Protein AF-A0A9E1U7K9-F1 (afdb_monomer)

Foldseek 3Di:
DLCVVLVWAFEWAAEQAGIDTGTDDDPVSVVSSVVCVCVVDDPQDDDPDDDDDDDDDDTDPHYYYDYHYHDDHHDDKRAAFDADPVQVCLCPDPPHPNPVPPQRDFPNHGHIVVFAQDDPQACCRGVNVVADDDPVLVCLQPDPPHRNHDSGNHDGDDGPDPPD

Mean predicted aligned error: 8.16 Å

Secondary structure (DSSP, 8-state):
-HHHHTT-EEEEEEETTEEEEEEE--HHHHHHHHHHTTTSS-TT---S--------SPPPSSEEEPPPP--SPPPPPPPPBPPPHHHHHHHH-TTSTTTT-TT---TTSB-SGGGB-SSS--GGGBGGGGSPPPHHHHHHHH-TTSSS--SS------------

Nearest PDB structures (foldseek):
  3vth-assembly1_A  TM=9.231E-01  e=1.468E-13  Caldanaerobacter subterraneus subsp. tengcongensis MB4
  3ttf-assembly1_A  TM=9.154E-01  e=2.178E-07  Escherichia coli O157:H7
  4g9i-assembly1_A  TM=5.554E-01  e=1.184E-09  Thermococcus kodakarensis KOD1
  4g9i-assembly3_C  TM=5.466E-01  e=7.029E-10  Thermococcus kodakarensis KOD1
  4g9i-assembly4_D  TM=5.434E-01  e=5.416E-10  Thermococcus kodakarensis KOD1

Sequence (164 aa):
MTSEKLELTGSVFNDRSGAIVEIWGIPSQLQEF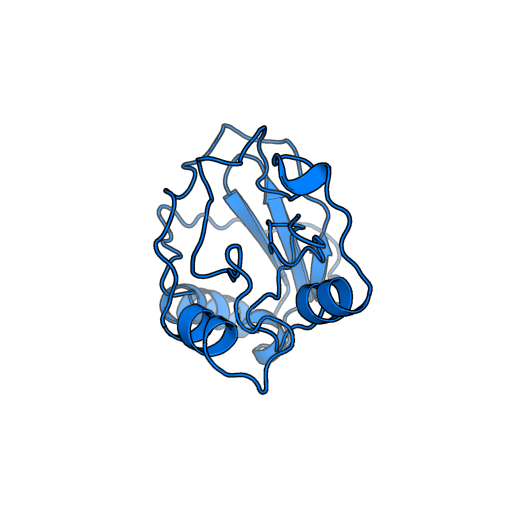LSLLPITLPIIAQITSLNSEALTGSLPTNFLIQESAHQGAALQVLPDLATCPACLEKSTQASFACHRYPLTNCTHCGPRYSIIEALPYDRANTSMHSFPLCDVCLAEFTNPNDRCFTYSQSPVIAVDPKLI

Radius of gyration: 17.28 Å; Cα contacts (8 Å, |Δi|>4): 241; chains: 1; bounding box: 40×29×56 Å

Structure (mmCIF, N/CA/C/O backbone):
data_AF-A0A9E1U7K9-F1
#
_entry.id   AF-A0A9E1U7K9-F1
#
loop_
_atom_site.group_PDB
_atom_site.id
_atom_site.type_symbol
_atom_site.label_atom_id
_atom_site.label_alt_id
_atom_site.label_comp_id
_atom_site.label_asym_id
_atom_site.label_entity_id
_atom_site.label_seq_id
_atom_site.pdbx_PDB_ins_code
_atom_site.Cartn_x
_atom_site.Cartn_y
_atom_site.Cartn_z
_atom_site.occupancy
_atom_site.B_iso_or_equiv
_atom_site.auth_seq_id
_atom_site.auth_comp_id
_atom_site.auth_asym_id
_atom_site.auth_atom_id
_atom_site.pdbx_PDB_model_num
ATOM 1 N N . MET A 1 1 ? 2.913 -5.978 10.755 1.00 55.50 1 MET A N 1
ATOM 2 C CA . MET A 1 1 ? 4.209 -5.806 11.455 1.00 55.50 1 MET A CA 1
ATOM 3 C C . MET A 1 1 ? 4.083 -5.294 12.892 1.00 55.50 1 MET A C 1
ATOM 5 O O . MET A 1 1 ? 4.482 -6.045 13.768 1.00 55.50 1 MET A O 1
ATOM 9 N N . THR A 1 2 ? 3.559 -4.096 13.197 1.00 57.78 2 THR A N 1
ATOM 10 C CA . THR A 1 2 ? 3.414 -3.660 14.615 1.00 57.78 2 THR A CA 1
ATOM 11 C C . THR A 1 2 ? 2.280 -4.396 15.344 1.00 57.78 2 THR A C 1
ATOM 13 O O . THR A 1 2 ? 2.458 -4.783 16.490 1.00 57.78 2 THR A O 1
ATOM 16 N N . SER A 1 3 ? 1.156 -4.678 14.672 1.00 60.72 3 SER A N 1
ATOM 17 C CA . SER A 1 3 ? 0.033 -5.446 15.240 1.00 60.72 3 SER A CA 1
ATOM 18 C C . SER A 1 3 ? 0.372 -6.920 15.494 1.00 60.72 3 SER A C 1
ATOM 20 O O . SER A 1 3 ? 0.138 -7.420 16.588 1.00 60.72 3 SER A O 1
ATOM 22 N N . GLU A 1 4 ? 0.993 -7.598 14.525 1.00 63.56 4 GLU A N 1
ATOM 23 C CA . GLU A 1 4 ? 1.401 -9.011 14.649 1.00 63.56 4 GLU A CA 1
ATOM 24 C C . GLU A 1 4 ? 2.431 -9.237 15.761 1.00 63.56 4 GLU A C 1
ATOM 26 O O . GLU A 1 4 ? 2.351 -10.226 16.480 1.00 63.56 4 GLU A O 1
ATOM 31 N N . LYS A 1 5 ? 3.379 -8.306 15.940 1.00 70.38 5 LYS A N 1
ATOM 32 C CA . LYS A 1 5 ? 4.382 -8.385 17.016 1.00 70.38 5 LYS A CA 1
ATOM 33 C C . LYS A 1 5 ? 3.777 -8.254 18.412 1.00 70.38 5 LYS A C 1
ATOM 35 O O . LYS A 1 5 ? 4.400 -8.695 19.369 1.00 70.38 5 LYS A O 1
ATOM 40 N N . LEU A 1 6 ? 2.606 -7.631 18.515 1.00 76.12 6 LEU A N 1
ATOM 41 C CA . LEU A 1 6 ? 1.900 -7.389 19.771 1.00 76.12 6 LEU A CA 1
ATOM 42 C C . LEU A 1 6 ? 0.711 -8.337 19.971 1.00 76.12 6 LEU A C 1
ATOM 44 O O . LEU A 1 6 ? -0.054 -8.137 20.911 1.00 76.12 6 LEU A O 1
ATOM 48 N N . GLU A 1 7 ? 0.550 -9.342 19.100 1.00 81.81 7 GLU A N 1
ATOM 49 C CA . GLU A 1 7 ? -0.573 -10.293 19.114 1.00 81.81 7 GLU A CA 1
ATOM 50 C C . GLU A 1 7 ? -1.950 -9.597 19.110 1.00 81.81 7 GLU A C 1
ATOM 52 O O . GLU A 1 7 ? -2.910 -10.055 19.728 1.00 81.81 7 GLU A O 1
ATOM 57 N N . LEU A 1 8 ? -2.045 -8.460 18.411 1.00 84.81 8 LEU A N 1
ATOM 58 C CA . LEU A 1 8 ? -3.287 -7.704 18.265 1.00 84.81 8 LEU A CA 1
ATOM 59 C C . LEU A 1 8 ? -4.168 -8.294 17.162 1.00 84.81 8 LEU A C 1
ATOM 61 O O . LEU A 1 8 ? -3.686 -8.714 16.109 1.00 84.81 8 LEU A O 1
ATOM 65 N N . THR A 1 9 ? -5.478 -8.242 17.382 1.00 88.94 9 THR A N 1
ATOM 66 C CA . THR A 1 9 ? -6.503 -8.595 16.385 1.00 88.94 9 THR A CA 1
ATOM 67 C C . THR A 1 9 ? -7.208 -7.332 15.905 1.00 88.94 9 THR A C 1
ATOM 69 O O . THR A 1 9 ? -7.141 -6.302 16.577 1.00 88.94 9 THR A O 1
ATOM 72 N N . GLY A 1 10 ? -7.853 -7.369 14.739 1.00 88.31 10 GLY A N 1
ATOM 73 C CA . GLY A 1 10 ? -8.545 -6.192 14.215 1.00 88.31 10 GLY A CA 1
ATOM 74 C C . GLY A 1 10 ? -8.508 -6.074 12.705 1.00 88.31 10 GLY A C 1
ATOM 75 O O . GLY A 1 10 ? -8.482 -7.085 12.001 1.00 88.31 10 GLY A O 1
ATOM 76 N N . SER A 1 11 ? -8.497 -4.844 12.206 1.00 86.44 11 SER A N 1
ATOM 77 C CA . SER A 1 11 ? -8.371 -4.590 10.783 1.00 86.44 11 SER A CA 1
ATOM 78 C C . SER A 1 11 ? -7.687 -3.272 10.430 1.00 86.44 11 SER A C 1
ATOM 80 O O . SER A 1 11 ? -7.495 -2.383 11.258 1.00 86.44 11 SER A O 1
ATOM 82 N N . VAL A 1 12 ? -7.289 -3.158 9.165 1.00 86.19 12 VAL A N 1
ATOM 83 C CA . VAL A 1 12 ? -6.847 -1.903 8.555 1.00 86.19 12 VAL A CA 1
ATOM 84 C C . VAL A 1 12 ? -7.471 -1.742 7.175 1.00 86.19 12 VAL A C 1
ATOM 86 O O . VAL A 1 12 ? -7.525 -2.700 6.401 1.00 86.19 12 VAL A O 1
ATOM 89 N N . PHE A 1 13 ? -7.918 -0.531 6.861 1.00 82.19 13 PHE A N 1
ATOM 90 C CA . PHE A 1 13 ? -8.406 -0.146 5.538 1.00 82.19 13 PHE A CA 1
ATOM 91 C C . PHE A 1 13 ? -8.147 1.334 5.273 1.00 82.19 13 PHE A C 1
ATOM 93 O O . PHE A 1 13 ? -7.922 2.117 6.194 1.00 82.19 13 PHE A O 1
ATOM 100 N N . ASN A 1 14 ? -8.188 1.726 4.003 1.00 81.19 14 ASN A N 1
ATOM 101 C CA . ASN A 1 14 ? -8.157 3.134 3.624 1.00 81.19 14 ASN A CA 1
ATOM 102 C C . ASN A 1 14 ? -9.584 3.660 3.465 1.00 81.19 14 ASN A C 1
ATOM 104 O O . ASN A 1 14 ? -10.411 2.988 2.857 1.00 81.19 14 ASN A O 1
ATOM 108 N N . ASP A 1 15 ? -9.862 4.873 3.927 1.00 79.88 15 ASP A N 1
ATOM 109 C CA . ASP A 1 15 ? -11.019 5.660 3.502 1.00 79.88 15 ASP A CA 1
ATOM 110 C C . ASP A 1 15 ? -10.559 6.948 2.786 1.00 79.88 15 ASP A C 1
ATOM 112 O O . ASP A 1 15 ? -9.386 7.091 2.423 1.00 79.88 15 ASP A O 1
ATOM 116 N N . ARG A 1 16 ? -11.460 7.905 2.522 1.00 79.38 16 ARG A N 1
ATOM 117 C CA . ARG A 1 16 ? -11.043 9.185 1.916 1.00 79.38 16 ARG A CA 1
ATOM 118 C C . ARG A 1 16 ? -10.264 10.070 2.888 1.00 79.38 16 ARG A C 1
ATOM 120 O O . ARG A 1 16 ? -9.583 10.978 2.419 1.00 79.38 16 ARG A O 1
ATOM 127 N N . SER A 1 17 ? -10.364 9.801 4.187 1.00 75.31 17 SER A N 1
ATOM 128 C CA . SER A 1 17 ? -9.733 10.526 5.291 1.00 75.31 17 SER A CA 1
ATOM 129 C C . SER A 1 17 ? -8.359 9.962 5.675 1.00 75.31 17 SER A C 1
ATOM 131 O O . SER A 1 17 ? -7.643 10.598 6.442 1.00 75.31 17 SER A O 1
ATOM 133 N N . GLY A 1 18 ? -7.966 8.791 5.171 1.00 78.75 18 GLY A N 1
ATOM 134 C CA . GLY A 1 18 ? -6.653 8.195 5.414 1.00 78.75 18 GLY A CA 1
ATOM 135 C C . GLY A 1 18 ? -6.720 6.707 5.738 1.00 78.75 18 GLY A C 1
ATOM 136 O O . GLY A 1 18 ? -7.614 5.998 5.285 1.00 78.75 18 GLY A O 1
ATOM 137 N N . ALA A 1 19 ? -5.735 6.225 6.497 1.00 83.69 19 ALA A N 1
ATOM 138 C CA . ALA A 1 19 ? -5.709 4.850 6.981 1.00 83.69 19 ALA A CA 1
ATOM 139 C C . ALA A 1 19 ? -6.481 4.749 8.302 1.00 83.69 19 ALA A C 1
ATOM 141 O O . ALA A 1 19 ? -6.149 5.432 9.272 1.00 83.69 19 ALA A O 1
ATOM 142 N N . ILE A 1 20 ? -7.476 3.870 8.338 1.00 86.31 20 ILE A N 1
ATOM 143 C CA . ILE A 1 20 ? -8.234 3.517 9.533 1.00 86.31 20 ILE A CA 1
ATOM 144 C C . ILE A 1 20 ? -7.688 2.199 10.064 1.00 86.31 20 ILE A C 1
ATOM 146 O O . ILE A 1 20 ? -7.542 1.232 9.318 1.00 86.31 20 ILE A O 1
ATOM 150 N N . VAL A 1 21 ? -7.356 2.178 11.354 1.00 88.06 21 VAL A N 1
ATOM 151 C CA . VAL A 1 21 ? -6.832 0.997 12.039 1.00 88.06 21 VAL A CA 1
ATOM 152 C C . VAL A 1 21 ? -7.742 0.684 13.216 1.00 88.06 21 VAL A C 1
ATOM 154 O O . VAL A 1 21 ? -7.813 1.449 14.176 1.00 88.06 21 VAL A O 1
ATOM 157 N N . GLU A 1 22 ? -8.411 -0.457 13.146 1.00 89.88 22 GLU A N 1
ATOM 158 C CA . GLU A 1 22 ? -9.238 -0.988 14.220 1.00 89.88 22 GLU A CA 1
ATOM 159 C C . GLU A 1 22 ? -8.443 -2.077 14.941 1.00 89.88 22 GLU A C 1
ATOM 161 O O . GLU A 1 22 ? -7.967 -3.019 14.310 1.00 89.88 22 GLU A O 1
ATOM 166 N N . ILE A 1 23 ? -8.250 -1.953 16.256 1.00 90.38 23 ILE A N 1
ATOM 167 C CA . ILE A 1 23 ? -7.448 -2.904 17.041 1.00 90.38 23 ILE A CA 1
ATOM 168 C C . ILE A 1 23 ? -8.139 -3.304 18.337 1.00 90.38 23 ILE A C 1
ATOM 170 O O . ILE A 1 23 ? -8.680 -2.474 19.066 1.00 90.38 23 ILE A O 1
ATOM 174 N N . TRP A 1 24 ? -8.035 -4.592 18.648 1.00 89.06 24 TRP A N 1
ATOM 175 C CA . TRP A 1 24 ? -8.474 -5.206 19.890 1.00 89.06 24 TRP A CA 1
ATOM 176 C C . TRP A 1 24 ? -7.286 -5.868 20.584 1.00 89.06 24 TRP A C 1
ATOM 178 O O . TRP A 1 24 ? -6.499 -6.589 19.967 1.00 89.06 24 TRP A O 1
ATOM 188 N N . GLY A 1 25 ? -7.186 -5.640 21.891 1.00 87.31 25 GLY A N 1
ATOM 189 C CA . GLY A 1 25 ? -6.138 -6.175 22.753 1.00 87.31 25 GLY A CA 1
ATOM 190 C C . GLY A 1 25 ? -6.336 -5.732 24.197 1.00 87.31 25 GLY A C 1
ATOM 191 O O . GLY A 1 25 ? -7.225 -4.931 24.501 1.00 87.31 25 GLY A O 1
ATOM 192 N N . ILE A 1 26 ? -5.504 -6.245 25.103 1.00 87.19 26 ILE A N 1
ATOM 193 C CA . ILE A 1 26 ? -5.491 -5.753 26.485 1.00 87.19 26 ILE A CA 1
ATOM 194 C C . ILE A 1 26 ? -4.924 -4.322 26.533 1.00 87.19 26 ILE A C 1
ATOM 196 O O . ILE A 1 26 ? -4.130 -3.950 25.664 1.00 87.19 26 ILE A O 1
ATOM 200 N N . PRO A 1 27 ? -5.266 -3.507 27.551 1.00 85.94 27 PRO A N 1
ATOM 201 C CA . PRO A 1 27 ? -4.869 -2.097 27.599 1.00 85.94 27 PRO A CA 1
ATOM 202 C C . PRO A 1 27 ? -3.368 -1.839 27.405 1.00 85.94 27 PRO A C 1
ATOM 204 O O . PRO A 1 27 ? -2.996 -0.875 26.740 1.00 85.94 27 PRO A O 1
ATOM 207 N N . SER A 1 28 ? -2.502 -2.717 27.923 1.00 88.94 28 SER A N 1
ATOM 208 C CA . SER A 1 28 ? -1.050 -2.594 27.751 1.00 88.94 28 SER A CA 1
ATOM 209 C C . SER A 1 28 ? -0.601 -2.789 26.300 1.00 88.94 28 SER A C 1
ATOM 211 O O . SER A 1 28 ? 0.237 -2.025 25.835 1.00 88.94 28 SER A O 1
ATOM 213 N N . GLN A 1 29 ? -1.185 -3.743 25.563 1.00 87.94 29 GLN A N 1
ATOM 214 C CA . GLN A 1 29 ? -0.868 -3.968 24.145 1.00 87.94 29 GLN A CA 1
ATOM 215 C C . GLN A 1 29 ? -1.304 -2.776 23.285 1.00 87.94 29 GLN A C 1
ATOM 217 O O . GLN A 1 29 ? -0.574 -2.349 22.393 1.00 87.94 29 GLN A O 1
ATOM 222 N N . LEU A 1 30 ? -2.483 -2.211 23.566 1.00 86.50 30 LEU A N 1
ATOM 223 C CA . LEU A 1 30 ? -2.991 -1.036 22.851 1.00 86.50 30 LEU A CA 1
ATOM 224 C C . LEU A 1 30 ? -2.105 0.192 23.098 1.00 86.50 30 LEU A C 1
ATOM 226 O O . LEU A 1 30 ? -1.777 0.929 22.169 1.00 86.50 30 LEU A O 1
ATOM 230 N N . GLN A 1 31 ? -1.679 0.392 24.347 1.00 87.56 31 GLN A N 1
ATOM 231 C CA . GLN A 1 31 ? -0.776 1.482 24.706 1.00 87.56 31 GLN A CA 1
ATOM 232 C C . GLN A 1 31 ? 0.603 1.313 24.058 1.00 87.56 31 GLN A C 1
ATOM 234 O O . GLN A 1 31 ? 1.171 2.284 23.554 1.00 87.56 31 GLN A O 1
ATOM 239 N N . GLU A 1 32 ? 1.120 0.085 24.021 1.00 89.38 32 GLU A N 1
ATOM 240 C CA . GLU A 1 32 ? 2.374 -0.228 23.346 1.00 89.38 32 GLU A CA 1
ATOM 241 C C . GLU A 1 32 ? 2.272 0.037 21.839 1.00 89.38 32 GLU A C 1
ATOM 243 O O . GLU A 1 32 ? 3.125 0.735 21.290 1.00 89.38 32 GLU A O 1
ATOM 248 N N . PHE A 1 33 ? 1.191 -0.397 21.183 1.00 87.94 33 PHE A N 1
ATOM 249 C CA . PHE A 1 33 ? 0.947 -0.126 19.764 1.00 87.94 33 PHE A CA 1
ATOM 250 C C . PHE A 1 33 ? 0.955 1.371 19.453 1.00 87.94 33 PHE A C 1
ATOM 252 O O . PHE A 1 33 ? 1.659 1.803 18.541 1.00 87.94 33 PHE A O 1
ATOM 259 N N . LEU A 1 34 ? 0.225 2.173 20.234 1.00 85.81 34 LEU A N 1
ATOM 260 C CA . LEU A 1 34 ? 0.185 3.627 20.059 1.00 85.81 34 LEU A CA 1
ATOM 261 C C . LEU A 1 34 ? 1.559 4.278 20.269 1.00 85.81 34 LEU A C 1
ATOM 263 O O . LEU A 1 34 ? 1.872 5.261 19.602 1.00 85.81 34 LEU A O 1
ATOM 267 N N . SER A 1 35 ? 2.394 3.726 21.155 1.00 87.25 35 SER A N 1
ATOM 268 C CA . SER A 1 35 ? 3.759 4.220 21.373 1.00 87.25 35 SER A CA 1
ATOM 269 C C . SER A 1 35 ? 4.727 3.833 20.248 1.00 87.25 35 SER A C 1
ATOM 271 O O . SER A 1 35 ? 5.588 4.629 19.870 1.00 87.25 35 SER A O 1
ATOM 273 N N . LEU A 1 36 ? 4.570 2.634 19.677 1.00 87.62 36 LEU A N 1
ATOM 274 C CA . LEU A 1 36 ? 5.422 2.116 18.608 1.00 87.62 36 LEU A CA 1
ATOM 275 C C . LEU A 1 36 ? 5.034 2.658 17.232 1.00 87.62 36 LEU A C 1
ATOM 277 O O . LEU A 1 36 ? 5.896 2.769 16.360 1.00 87.62 36 LEU A O 1
ATOM 281 N N . LEU A 1 37 ? 3.761 2.989 17.008 1.00 85.00 37 LEU A N 1
ATOM 282 C CA . LEU A 1 37 ? 3.263 3.397 15.696 1.00 85.00 37 LEU A CA 1
ATOM 283 C C . LEU A 1 37 ? 4.075 4.560 15.091 1.00 85.00 37 LEU A C 1
ATOM 285 O O . LEU A 1 37 ? 4.585 4.368 13.990 1.00 85.00 37 LEU A O 1
ATOM 289 N N . PRO A 1 38 ? 4.314 5.700 15.777 1.00 80.25 38 PRO A N 1
ATOM 290 C CA . PRO A 1 38 ? 5.037 6.831 15.187 1.00 80.25 38 PRO A CA 1
ATOM 291 C C . PRO A 1 38 ? 6.496 6.524 14.826 1.00 80.25 38 PRO A C 1
ATOM 293 O O . PRO A 1 38 ? 7.019 7.084 13.868 1.00 80.25 38 PRO A O 1
ATOM 296 N N . ILE A 1 39 ? 7.156 5.633 15.575 1.00 83.44 39 ILE A N 1
ATOM 297 C CA . ILE A 1 39 ? 8.573 5.284 15.369 1.00 83.44 39 ILE A CA 1
ATOM 298 C C . ILE A 1 39 ? 8.775 4.102 14.412 1.00 83.44 39 ILE A C 1
ATOM 300 O O . ILE A 1 39 ? 9.902 3.822 14.011 1.00 83.44 39 ILE A O 1
ATOM 304 N N . THR A 1 40 ? 7.697 3.402 14.050 1.00 81.94 40 THR A N 1
ATOM 305 C CA . THR A 1 40 ? 7.715 2.279 13.097 1.00 81.94 40 THR A CA 1
ATOM 306 C C . THR A 1 40 ? 7.178 2.661 11.718 1.00 81.94 40 THR A C 1
ATOM 308 O O . THR A 1 40 ? 7.094 1.805 10.836 1.00 81.94 40 THR A O 1
ATOM 311 N N . LEU A 1 41 ? 6.838 3.938 11.511 1.00 78.38 41 LEU A N 1
ATOM 312 C CA . LEU A 1 41 ? 6.357 4.437 10.229 1.00 78.38 41 LEU A CA 1
ATOM 313 C C . LEU A 1 41 ? 7.403 4.262 9.115 1.00 78.38 41 LEU A C 1
ATOM 315 O O . LEU A 1 41 ? 8.600 4.468 9.341 1.00 78.38 41 LEU A O 1
ATOM 319 N N . PRO A 1 42 ? 6.962 3.951 7.882 1.00 75.06 42 PRO A N 1
ATOM 320 C CA . PRO A 1 42 ? 7.801 4.092 6.701 1.00 75.06 42 PRO A CA 1
ATOM 321 C C . PRO A 1 42 ? 8.381 5.507 6.590 1.00 75.06 42 PRO A C 1
ATOM 323 O O . PRO A 1 42 ? 7.724 6.477 6.949 1.00 75.06 42 PRO A O 1
ATOM 326 N N . ILE A 1 43 ? 9.571 5.642 5.993 1.00 74.69 43 ILE A N 1
ATOM 327 C CA . ILE A 1 43 ? 10.284 6.932 5.845 1.00 74.69 43 ILE A CA 1
ATOM 328 C C . ILE A 1 43 ? 9.426 8.014 5.169 1.00 74.69 43 ILE A C 1
ATOM 330 O O . ILE A 1 43 ? 9.578 9.199 5.448 1.00 74.69 43 ILE A O 1
ATOM 334 N N . ILE A 1 44 ? 8.534 7.608 4.266 1.00 75.75 44 ILE A N 1
ATOM 335 C CA . ILE A 1 44 ? 7.670 8.517 3.506 1.00 75.75 44 ILE A CA 1
ATOM 336 C C . ILE A 1 44 ? 6.321 8.791 4.187 1.00 75.75 44 ILE A C 1
ATOM 338 O O . ILE A 1 44 ? 5.519 9.556 3.658 1.00 75.75 44 ILE A O 1
ATOM 342 N N . ALA A 1 45 ? 6.031 8.117 5.301 1.00 78.44 45 ALA A N 1
ATOM 343 C CA . ALA A 1 45 ? 4.768 8.242 6.004 1.00 78.44 45 ALA A CA 1
ATOM 344 C C . ALA A 1 45 ? 4.888 9.306 7.094 1.00 78.44 45 ALA A C 1
ATOM 346 O O . ALA A 1 45 ? 5.800 9.284 7.919 1.00 78.44 45 ALA A O 1
ATOM 347 N N . GLN A 1 46 ? 3.926 10.220 7.113 1.00 77.44 46 GLN A N 1
ATOM 348 C CA . GLN A 1 46 ? 3.816 11.241 8.139 1.00 77.44 46 GLN A CA 1
ATOM 349 C C . GLN A 1 46 ? 2.400 11.220 8.705 1.00 77.44 46 GLN A C 1
ATOM 351 O O . GLN A 1 46 ? 1.427 11.358 7.968 1.00 77.44 46 GLN A O 1
ATOM 356 N N . ILE A 1 47 ? 2.289 11.061 10.023 1.00 79.31 47 ILE A N 1
ATOM 357 C CA . ILE A 1 47 ? 1.018 11.221 10.729 1.00 79.31 47 ILE A CA 1
ATOM 358 C C . ILE A 1 47 ? 0.779 12.721 10.908 1.00 79.31 47 ILE A C 1
ATOM 360 O O . ILE A 1 47 ? 1.517 13.391 11.630 1.00 79.31 47 ILE A O 1
ATOM 364 N N . THR A 1 48 ? -0.241 13.252 10.239 1.00 78.25 48 THR A N 1
ATOM 365 C CA . THR A 1 48 ? -0.689 14.645 10.397 1.00 78.25 48 THR A CA 1
ATOM 366 C C . THR A 1 48 ? -1.688 14.794 11.541 1.00 78.25 48 THR A C 1
ATOM 368 O O . THR A 1 48 ? -1.700 15.816 12.224 1.00 78.25 48 THR A O 1
ATOM 371 N N . SER A 1 49 ? -2.492 13.761 11.787 1.00 80.00 49 SER A N 1
ATOM 372 C CA . SER A 1 49 ? -3.397 13.646 12.926 1.00 80.00 49 SER A CA 1
ATOM 373 C C . SER A 1 49 ? -3.551 12.180 13.332 1.00 80.00 49 SER A C 1
ATOM 375 O O . SER A 1 49 ? -3.500 11.279 12.497 1.00 80.00 49 SER A O 1
ATOM 377 N N . LEU A 1 50 ? -3.723 11.942 14.633 1.00 82.38 50 LEU A N 1
ATOM 378 C CA . LEU A 1 50 ? -4.047 10.633 15.191 1.00 82.38 50 LEU A CA 1
ATOM 379 C C . LEU A 1 50 ? -5.241 10.817 16.118 1.00 82.38 50 LEU A C 1
ATOM 381 O O . LEU A 1 50 ? -5.133 11.491 17.140 1.00 82.38 50 LEU A O 1
ATOM 385 N N . ASN A 1 51 ? -6.368 10.226 15.738 1.00 81.44 51 ASN A N 1
ATOM 386 C CA . ASN A 1 51 ? -7.584 10.203 16.538 1.00 81.44 51 ASN A CA 1
ATOM 387 C C . ASN A 1 51 ? -7.846 8.757 16.952 1.00 81.44 51 ASN A C 1
ATOM 389 O O . ASN A 1 51 ? -7.709 7.851 16.132 1.00 81.44 51 ASN A O 1
ATOM 393 N N . SER A 1 52 ? -8.209 8.545 18.212 1.00 82.31 52 SER A N 1
ATOM 394 C CA . SER A 1 52 ? -8.602 7.236 18.717 1.00 82.31 52 SER A CA 1
ATOM 395 C C . SER A 1 52 ? -9.959 7.329 19.395 1.00 82.31 52 SER A C 1
ATOM 397 O O . SER A 1 52 ? -10.258 8.284 20.113 1.00 82.31 52 SER A O 1
ATOM 399 N N . GLU A 1 53 ? -10.778 6.313 19.166 1.00 84.75 53 GLU A N 1
ATOM 400 C CA . GLU A 1 53 ? -12.074 6.153 19.804 1.00 84.75 53 GLU A CA 1
ATOM 401 C C . GLU A 1 53 ? -12.240 4.715 20.286 1.00 84.75 53 GLU A C 1
ATOM 403 O O . GLU A 1 53 ? -11.606 3.786 19.781 1.00 84.75 53 GLU A O 1
ATOM 408 N N . ALA A 1 54 ? -13.059 4.534 21.320 1.00 83.88 54 ALA A N 1
ATOM 409 C CA . ALA A 1 54 ? -13.358 3.206 21.822 1.00 83.88 54 ALA A CA 1
ATOM 410 C C . ALA A 1 54 ? -14.301 2.498 20.844 1.00 83.88 54 ALA A C 1
ATOM 412 O O . ALA A 1 54 ? -15.407 2.973 20.585 1.00 83.88 54 ALA A O 1
ATOM 413 N N . LEU A 1 55 ? -13.873 1.344 20.341 1.00 83.69 55 LEU A N 1
ATOM 414 C CA . LEU A 1 55 ? -14.695 0.519 19.468 1.00 83.69 55 LEU A CA 1
ATOM 415 C C . LEU A 1 55 ? -15.700 -0.295 20.284 1.00 83.69 55 LEU A C 1
ATOM 417 O O . LEU A 1 55 ? -15.413 -0.772 21.385 1.00 83.69 55 LEU A O 1
ATOM 421 N N . THR A 1 56 ? -16.885 -0.485 19.710 1.00 77.88 56 THR A N 1
ATOM 422 C CA . THR A 1 56 ? -17.898 -1.411 20.226 1.00 77.88 56 THR A CA 1
ATOM 423 C C . THR A 1 56 ? -18.040 -2.568 19.244 1.00 77.88 56 THR A C 1
ATOM 425 O O . THR A 1 56 ? -18.032 -2.351 18.037 1.00 77.88 56 THR A O 1
ATOM 428 N N . GLY A 1 57 ? -18.135 -3.804 19.737 1.00 79.19 57 GLY A N 1
ATOM 429 C CA . GLY A 1 57 ? -18.274 -4.975 18.871 1.00 79.19 57 GLY A CA 1
ATOM 430 C C . GLY A 1 57 ? -17.555 -6.217 19.383 1.00 79.19 57 GLY A C 1
ATOM 431 O O . GLY A 1 57 ? -16.928 -6.214 20.443 1.00 79.19 57 GLY A O 1
ATOM 432 N N . SER A 1 58 ? -17.686 -7.300 18.619 1.00 77.62 58 SER A N 1
ATOM 433 C CA . SER A 1 58 ? -17.029 -8.577 18.888 1.00 77.62 58 SER A CA 1
ATOM 434 C C . SER A 1 58 ? -15.554 -8.537 18.505 1.00 77.62 58 SER A C 1
ATOM 436 O O . SER A 1 58 ? -15.212 -8.060 17.426 1.00 77.62 58 SER A O 1
ATOM 438 N N . LEU A 1 59 ? -14.711 -9.119 19.357 1.00 81.25 59 LEU A N 1
ATOM 439 C CA . LEU A 1 59 ? -13.286 -9.286 19.097 1.00 81.25 59 LEU A CA 1
ATOM 440 C C . LEU A 1 59 ? -13.072 -10.222 17.890 1.00 81.25 59 LEU A C 1
ATOM 442 O O . LEU A 1 59 ? -13.515 -11.376 17.945 1.00 81.25 59 LEU A O 1
ATOM 446 N N . PRO A 1 60 ? -12.431 -9.758 16.804 1.00 84.31 60 PRO A N 1
ATOM 447 C CA . PRO A 1 60 ? -12.096 -10.620 15.679 1.00 84.31 60 PRO A CA 1
ATOM 448 C C . PRO A 1 60 ? -10.998 -11.613 16.075 1.00 84.31 60 PRO A C 1
ATOM 450 O O . PRO A 1 60 ? -10.183 -11.348 16.952 1.00 84.31 60 PRO A O 1
ATOM 453 N N . THR A 1 61 ? -10.950 -12.773 15.420 1.00 84.94 61 THR A N 1
ATOM 454 C CA . THR A 1 61 ? -9.939 -13.801 15.728 1.00 84.94 61 THR A CA 1
ATOM 455 C C . THR A 1 61 ? -8.561 -13.477 15.162 1.00 84.94 61 THR A C 1
ATOM 457 O O . THR A 1 61 ? -7.567 -13.978 15.670 1.00 84.94 61 THR A O 1
ATOM 460 N N . ASN A 1 62 ? -8.504 -12.662 14.107 1.00 87.56 62 ASN A N 1
ATOM 461 C CA . ASN A 1 62 ? -7.292 -12.344 13.359 1.00 87.56 62 ASN A CA 1
ATOM 462 C C . ASN A 1 62 ? -7.202 -10.836 13.104 1.00 87.56 62 ASN A C 1
ATOM 464 O O . ASN A 1 62 ? -8.179 -10.103 13.276 1.00 87.56 62 ASN A O 1
ATOM 468 N N . PHE A 1 63 ? -6.033 -10.385 12.654 1.00 84.75 63 PHE A N 1
ATOM 469 C CA . PHE A 1 63 ? -5.867 -9.066 12.058 1.00 84.75 63 PHE A CA 1
ATOM 470 C C . PHE A 1 63 ? -6.072 -9.158 10.541 1.00 84.75 63 PHE A C 1
ATOM 472 O O . PHE A 1 63 ? -5.420 -9.970 9.884 1.00 84.75 63 PHE A O 1
ATOM 479 N N . LEU A 1 64 ? -6.984 -8.362 9.984 1.00 84.56 64 LEU A N 1
ATOM 480 C CA . LEU A 1 64 ? -7.376 -8.419 8.576 1.00 84.56 64 LEU A CA 1
ATOM 481 C C . LEU A 1 64 ? -7.094 -7.107 7.851 1.00 84.56 64 LEU A C 1
ATOM 483 O O . LEU A 1 64 ? -7.236 -6.022 8.396 1.00 84.56 64 LEU A O 1
ATOM 487 N N . ILE A 1 65 ? -6.763 -7.196 6.574 1.00 78.38 65 ILE A N 1
ATOM 488 C CA . ILE A 1 65 ? -6.758 -6.027 5.703 1.00 78.38 65 ILE A CA 1
ATOM 489 C C . ILE A 1 65 ? -8.057 -6.043 4.926 1.00 78.38 65 ILE A C 1
ATOM 491 O O . ILE A 1 65 ? -8.381 -7.041 4.283 1.00 78.38 65 ILE A O 1
ATOM 495 N N . GLN A 1 66 ? -8.812 -4.961 5.042 1.00 84.19 66 GLN A N 1
ATOM 496 C CA . GLN A 1 66 ? -10.128 -4.839 4.438 1.00 84.19 66 GLN A CA 1
ATOM 497 C C . GLN A 1 66 ? -10.070 -3.994 3.167 1.00 84.19 66 GLN A C 1
ATOM 499 O O . GLN A 1 66 ? -9.125 -3.237 2.933 1.00 84.19 66 GLN A O 1
ATOM 504 N 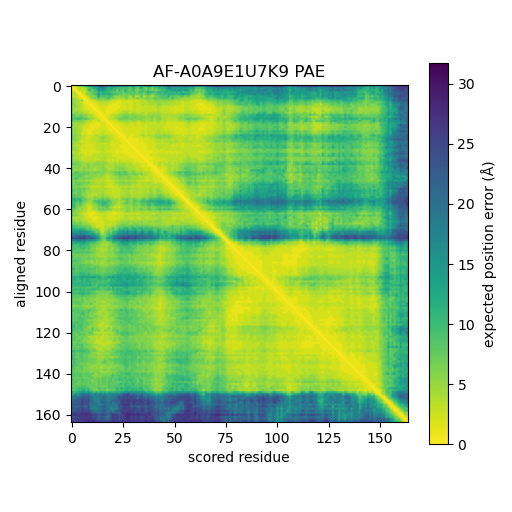N . GLU A 1 67 ? -11.103 -4.143 2.340 1.00 82.31 67 GLU A N 1
ATOM 505 C CA . GLU A 1 67 ? -11.300 -3.293 1.172 1.00 82.31 67 GLU A CA 1
ATOM 506 C C . GLU A 1 67 ? -11.431 -1.828 1.583 1.00 82.31 67 GLU A C 1
ATOM 508 O O . GLU A 1 67 ? -11.969 -1.494 2.642 1.00 82.31 67 GLU A O 1
ATOM 513 N N . SER A 1 68 ? -10.934 -0.947 0.721 1.00 83.12 68 SER A N 1
ATOM 514 C CA . SER A 1 68 ? -10.979 0.483 0.968 1.00 83.12 68 SER A CA 1
ATOM 515 C C . SER A 1 68 ? -12.432 0.988 1.014 1.00 83.12 68 SER A C 1
ATOM 517 O O . SER A 1 68 ? -13.255 0.660 0.160 1.00 83.12 68 SER A O 1
ATOM 519 N N . ALA A 1 69 ? -12.752 1.828 1.995 1.00 82.88 69 ALA A N 1
ATOM 520 C CA . ALA A 1 69 ? -14.047 2.478 2.137 1.00 82.88 69 ALA A CA 1
ATOM 521 C C . ALA A 1 69 ? -14.088 3.825 1.389 1.00 82.88 69 ALA A C 1
ATOM 523 O O . ALA A 1 69 ? -13.077 4.481 1.161 1.00 82.88 69 ALA A O 1
ATOM 524 N N . HIS A 1 70 ? -15.284 4.300 1.035 1.00 80.12 70 HIS A N 1
ATOM 525 C CA . HIS A 1 70 ? -15.462 5.570 0.305 1.00 80.12 70 HIS A CA 1
ATOM 526 C C . HIS A 1 70 ? -16.012 6.718 1.170 1.00 80.12 70 HIS A C 1
ATOM 528 O O . HIS A 1 70 ? -16.550 7.697 0.649 1.00 80.12 70 HIS A O 1
ATOM 534 N N . GLN A 1 71 ? -15.901 6.593 2.491 1.00 76.94 71 GLN A N 1
ATOM 535 C CA . GLN A 1 71 ? -16.393 7.569 3.466 1.00 76.94 71 GLN A CA 1
ATOM 536 C C . GLN A 1 71 ? -15.364 8.687 3.695 1.00 76.94 71 GLN A C 1
ATOM 538 O O . GLN A 1 71 ? -14.196 8.525 3.347 1.00 76.94 71 GLN A O 1
ATOM 543 N N . GLY A 1 72 ? -15.804 9.818 4.256 1.00 68.31 72 GLY A N 1
ATOM 544 C CA . GLY A 1 72 ? -14.927 10.938 4.617 1.00 68.31 72 GLY A CA 1
ATOM 545 C C . GLY A 1 72 ? -14.682 11.982 3.520 1.00 68.31 72 GLY A C 1
ATOM 546 O O . GLY A 1 72 ? -15.195 11.890 2.398 1.00 68.31 72 GLY A O 1
ATOM 547 N N . ALA A 1 73 ? -13.900 13.009 3.864 1.00 67.88 73 ALA A N 1
ATOM 548 C CA . ALA A 1 73 ? -13.459 14.069 2.956 1.00 67.88 73 ALA A CA 1
ATOM 549 C C . ALA A 1 73 ? -12.008 13.819 2.516 1.00 67.88 73 ALA A C 1
ATOM 551 O O . ALA A 1 73 ? -11.200 13.359 3.314 1.00 67.88 73 ALA A O 1
ATOM 552 N N . ALA A 1 74 ? -11.697 14.116 1.251 1.00 63.78 74 ALA A N 1
ATOM 553 C CA . ALA A 1 74 ? -10.416 13.795 0.621 1.00 63.78 74 ALA A CA 1
ATOM 554 C C . ALA A 1 74 ? -9.201 14.339 1.397 1.00 63.78 74 ALA A C 1
ATOM 556 O O . ALA A 1 74 ? -9.066 15.550 1.587 1.00 63.78 74 ALA A O 1
ATOM 557 N N . LEU A 1 75 ? -8.307 13.432 1.794 1.00 65.44 75 LEU A N 1
ATOM 558 C CA . LEU A 1 75 ? -7.028 13.735 2.427 1.00 65.44 75 LEU A CA 1
ATOM 559 C C . LEU A 1 75 ? -5.940 14.127 1.411 1.00 65.44 75 LEU A C 1
ATOM 561 O O . LEU A 1 75 ? -6.067 13.941 0.199 1.00 65.44 75 LEU A O 1
ATOM 565 N N . GLN A 1 76 ? -4.832 14.642 1.948 1.00 67.44 76 GLN A N 1
ATOM 566 C CA . GLN A 1 76 ? -3.590 14.931 1.239 1.00 67.44 76 GLN A CA 1
ATOM 567 C C . GLN A 1 76 ? -3.070 13.699 0.488 1.00 67.44 76 GLN A C 1
ATOM 569 O O . GLN A 1 76 ? -2.806 12.652 1.077 1.00 67.44 76 GLN A O 1
ATOM 574 N N . VAL A 1 77 ? -2.877 13.856 -0.819 1.00 75.12 77 VAL A N 1
ATOM 575 C CA . VAL A 1 77 ? -2.199 12.872 -1.664 1.00 75.12 77 VAL A CA 1
ATOM 576 C C . VAL A 1 77 ? -0.697 13.138 -1.605 1.00 75.12 77 VAL A C 1
ATOM 578 O O . VAL A 1 77 ? -0.264 14.287 -1.712 1.00 75.12 77 VAL A O 1
ATOM 581 N N . LEU A 1 78 ? 0.102 12.081 -1.444 1.00 80.06 78 LEU A N 1
ATOM 582 C CA . LEU A 1 78 ? 1.559 12.201 -1.476 1.00 80.06 78 LEU A CA 1
ATOM 583 C C . LEU A 1 78 ? 2.031 12.728 -2.844 1.00 80.06 78 LEU A C 1
ATOM 585 O O . LEU A 1 78 ? 1.504 12.296 -3.875 1.00 80.06 78 LEU A O 1
ATOM 589 N N . PRO A 1 79 ? 3.039 13.619 -2.882 1.00 87.50 79 PRO A N 1
ATOM 590 C CA . PRO A 1 79 ? 3.660 14.014 -4.139 1.00 87.50 79 PRO A CA 1
ATOM 591 C C . PRO A 1 79 ? 4.372 12.822 -4.790 1.00 87.50 79 PRO A C 1
ATOM 593 O O . PRO A 1 79 ? 4.656 11.810 -4.144 1.00 87.50 79 PRO A O 1
ATOM 596 N N . ASP A 1 80 ? 4.693 12.953 -6.075 1.00 89.94 80 ASP A N 1
ATOM 597 C CA . ASP A 1 80 ? 5.556 11.990 -6.757 1.00 89.94 80 ASP A CA 1
ATOM 598 C C . ASP A 1 80 ? 6.964 11.998 -6.144 1.00 89.94 80 ASP A C 1
ATOM 600 O O . ASP A 1 80 ? 7.506 13.050 -5.796 1.00 89.94 80 ASP A O 1
ATOM 604 N N . LEU A 1 81 ? 7.569 10.816 -6.020 1.00 90.31 81 LEU A N 1
ATOM 605 C CA . LEU A 1 81 ? 8.860 10.636 -5.359 1.00 90.31 81 LEU A CA 1
ATOM 606 C C . LEU A 1 81 ? 9.895 10.049 -6.320 1.00 90.31 81 LEU A C 1
ATOM 608 O O . LEU A 1 81 ? 9.625 9.084 -7.037 1.00 90.31 81 LEU A O 1
ATOM 612 N N . ALA A 1 82 ? 11.114 10.588 -6.282 1.00 92.56 82 ALA A N 1
ATOM 613 C CA . ALA A 1 82 ? 12.237 10.057 -7.049 1.00 92.56 82 ALA A CA 1
ATOM 614 C C . ALA A 1 82 ? 12.572 8.611 -6.647 1.00 92.56 82 ALA A C 1
ATOM 616 O O . ALA A 1 82 ? 12.379 8.210 -5.497 1.00 92.56 82 ALA A O 1
ATOM 617 N N . THR A 1 83 ? 13.103 7.835 -7.593 1.00 91.19 83 THR A N 1
ATOM 618 C CA . THR A 1 83 ? 13.501 6.435 -7.393 1.00 91.19 83 THR A CA 1
ATOM 619 C C . THR A 1 83 ? 14.439 6.286 -6.196 1.00 91.19 83 THR A C 1
ATOM 621 O O . THR A 1 83 ? 15.498 6.910 -6.137 1.00 91.19 83 THR A O 1
ATOM 624 N N . CYS A 1 84 ? 14.067 5.434 -5.237 1.00 92.50 84 CYS A N 1
ATOM 625 C CA . CYS A 1 84 ? 14.901 5.176 -4.063 1.00 92.50 84 CYS A CA 1
ATOM 626 C C . CYS A 1 84 ? 16.124 4.296 -4.409 1.00 92.50 84 CYS A C 1
ATOM 628 O O . CYS A 1 84 ? 16.073 3.548 -5.391 1.00 92.50 84 CYS A O 1
ATOM 630 N N . PRO A 1 85 ? 17.188 4.292 -3.579 1.00 93.75 85 PRO A N 1
ATOM 631 C CA . PRO A 1 85 ? 18.395 3.497 -3.832 1.00 93.75 85 PRO A CA 1
ATOM 632 C C . PRO A 1 85 ? 18.134 2.001 -4.061 1.00 93.75 85 PRO A C 1
ATOM 634 O O . PRO A 1 85 ? 18.748 1.403 -4.936 1.00 93.75 85 PRO A O 1
ATOM 637 N N . ALA A 1 86 ? 17.173 1.408 -3.344 1.00 91.12 86 ALA A N 1
ATOM 638 C CA . ALA A 1 86 ? 16.827 -0.007 -3.503 1.00 91.12 86 ALA A CA 1
ATOM 639 C C . ALA A 1 86 ? 16.174 -0.313 -4.866 1.00 91.12 86 ALA A C 1
ATOM 641 O O . ALA A 1 86 ? 16.453 -1.341 -5.476 1.00 91.12 86 ALA A O 1
ATOM 642 N N . CYS A 1 87 ? 15.313 0.580 -5.364 1.00 90.50 87 CYS A N 1
ATOM 643 C CA . CYS A 1 87 ? 14.728 0.434 -6.700 1.00 90.50 87 CYS A CA 1
ATOM 644 C C . CYS A 1 87 ? 15.767 0.700 -7.793 1.00 90.50 87 CYS A C 1
ATOM 646 O O . CYS A 1 87 ? 15.763 0.023 -8.818 1.00 90.50 87 CYS A O 1
ATOM 648 N N . LEU A 1 88 ? 16.683 1.645 -7.559 1.00 92.62 88 LEU A N 1
ATOM 649 C CA . LEU A 1 88 ? 17.799 1.901 -8.463 1.00 92.62 88 LEU A CA 1
ATOM 650 C C . LEU A 1 88 ? 18.693 0.660 -8.592 1.00 92.62 88 LEU A C 1
ATOM 652 O O . LEU A 1 88 ? 19.002 0.247 -9.707 1.00 92.62 88 LEU A O 1
ATOM 656 N N . GLU A 1 89 ? 19.038 0.015 -7.478 1.00 92.19 89 GLU A N 1
ATOM 657 C CA . GLU A 1 89 ? 19.787 -1.245 -7.458 1.00 92.19 89 GLU A CA 1
ATOM 658 C C . GLU A 1 89 ? 19.063 -2.356 -8.234 1.00 92.19 89 GLU A C 1
ATOM 660 O O . GLU A 1 89 ? 19.636 -2.931 -9.163 1.00 92.19 89 GLU A O 1
ATOM 665 N N . LYS A 1 90 ? 17.775 -2.578 -7.928 1.00 87.00 90 LYS A N 1
ATOM 666 C CA . LYS A 1 90 ? 16.904 -3.526 -8.643 1.00 87.00 90 LYS A CA 1
ATOM 667 C C . LYS A 1 90 ? 16.914 -3.291 -10.161 1.00 87.00 90 LYS A C 1
ATOM 669 O O . LYS A 1 90 ? 17.035 -4.233 -10.936 1.00 87.00 90 LYS A O 1
ATOM 674 N N . SER A 1 91 ? 16.860 -2.030 -10.590 1.00 88.69 91 SER A N 1
ATOM 675 C CA . SER A 1 91 ? 16.856 -1.670 -12.012 1.00 88.69 91 SER A CA 1
ATOM 676 C C . SER A 1 91 ? 18.229 -1.740 -12.698 1.00 88.69 91 SER A C 1
ATOM 678 O O . SER A 1 91 ? 18.294 -1.755 -13.925 1.00 88.69 91 SER A O 1
ATOM 680 N N . THR A 1 92 ? 19.338 -1.784 -11.953 1.00 90.94 92 THR A N 1
ATOM 681 C CA . THR A 1 92 ? 20.700 -1.691 -12.519 1.00 90.94 92 THR A CA 1
ATOM 682 C C . THR A 1 92 ? 21.486 -2.997 -12.464 1.00 90.94 92 THR A C 1
ATOM 684 O O . THR A 1 92 ? 22.403 -3.171 -13.266 1.00 90.94 92 THR A O 1
ATOM 687 N N . GLN A 1 93 ? 21.129 -3.943 -11.592 1.00 91.00 93 GLN A N 1
ATOM 688 C CA . GLN A 1 93 ? 21.805 -5.240 -11.516 1.00 91.00 93 GLN A CA 1
ATOM 689 C C . GLN A 1 93 ? 21.111 -6.303 -12.375 1.00 91.00 93 GLN A C 1
ATOM 691 O O . GLN A 1 93 ? 19.910 -6.527 -12.257 1.00 91.00 93 GLN A O 1
ATOM 696 N N . ALA A 1 94 ? 21.890 -7.019 -13.190 1.00 90.50 94 ALA A N 1
ATOM 697 C CA . ALA A 1 94 ? 21.397 -8.061 -14.098 1.00 90.50 94 ALA A CA 1
ATOM 698 C C . ALA A 1 94 ? 20.797 -9.299 -13.403 1.00 90.50 94 ALA A C 1
ATOM 700 O O . ALA A 1 94 ? 20.145 -10.106 -14.058 1.00 90.50 94 ALA A O 1
ATOM 701 N N . SER A 1 95 ? 21.029 -9.466 -12.101 1.00 88.50 95 SER A N 1
ATOM 702 C CA . SER A 1 95 ? 20.481 -10.553 -11.283 1.00 88.50 95 SER A CA 1
ATOM 703 C C . SER A 1 95 ? 18.994 -10.385 -10.967 1.00 88.50 95 SER A C 1
ATOM 705 O O . SER A 1 95 ? 18.334 -11.375 -10.655 1.00 88.50 95 SER A O 1
ATOM 707 N N . PHE A 1 96 ? 18.458 -9.163 -11.027 1.00 82.81 96 PHE A N 1
ATOM 708 C CA . PHE A 1 96 ? 17.043 -8.915 -10.772 1.00 82.81 96 PHE A CA 1
ATOM 709 C C . PHE A 1 96 ? 16.221 -9.012 -12.054 1.00 82.81 96 PHE A C 1
ATOM 711 O O . PHE A 1 96 ? 16.628 -8.545 -13.117 1.00 82.81 96 PHE A O 1
ATOM 718 N N . ALA A 1 97 ? 15.002 -9.542 -11.929 1.00 79.00 97 ALA A N 1
ATOM 719 C CA . ALA A 1 97 ? 14.052 -9.640 -13.037 1.00 79.00 97 ALA A CA 1
ATOM 720 C C . ALA A 1 97 ? 13.703 -8.271 -13.658 1.00 79.00 97 ALA A C 1
ATOM 722 O O . ALA A 1 97 ? 13.380 -8.190 -14.837 1.00 79.00 97 ALA A O 1
ATOM 723 N N . CYS A 1 98 ? 13.813 -7.191 -12.880 1.00 80.25 98 CYS A N 1
ATOM 724 C CA . CYS A 1 98 ? 13.560 -5.813 -13.305 1.00 80.25 98 CYS A CA 1
ATOM 725 C C . CYS A 1 98 ? 14.819 -5.070 -13.79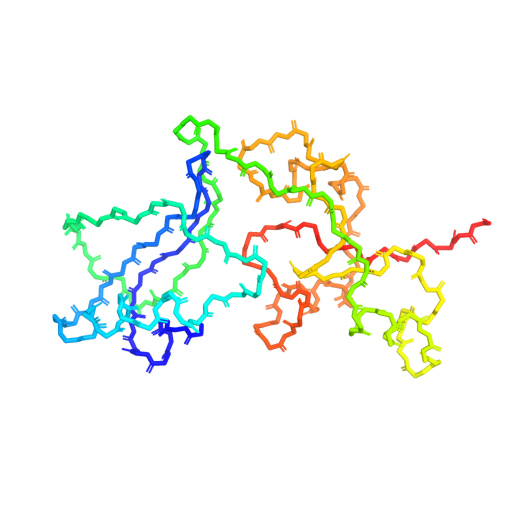5 1.00 80.25 98 CYS A C 1
ATOM 727 O O . CYS A 1 98 ? 14.811 -3.841 -13.890 1.00 80.25 98 CYS A O 1
ATOM 729 N N . HIS A 1 99 ? 15.900 -5.777 -14.138 1.00 86.19 99 HIS A N 1
ATOM 730 C CA . HIS A 1 99 ? 17.074 -5.157 -14.747 1.00 86.19 99 HIS A CA 1
ATOM 731 C C . HIS A 1 99 ? 16.687 -4.351 -15.999 1.00 86.19 99 HIS A C 1
ATOM 733 O O . HIS A 1 99 ? 16.089 -4.873 -16.938 1.00 86.19 99 HIS A O 1
ATOM 739 N N . ARG A 1 100 ? 17.063 -3.068 -16.012 1.00 87.25 100 ARG A N 1
ATOM 740 C CA . ARG A 1 100 ? 16.739 -2.059 -17.036 1.00 87.25 100 ARG A CA 1
ATOM 741 C C . ARG A 1 100 ? 15.246 -1.770 -17.197 1.00 87.25 100 ARG A C 1
ATOM 743 O O . ARG A 1 100 ? 14.850 -1.203 -18.213 1.00 87.25 100 ARG A O 1
ATOM 750 N N . TYR A 1 101 ? 14.427 -2.098 -16.200 1.00 85.62 101 TYR A N 1
ATOM 751 C CA . TYR A 1 101 ? 13.010 -1.764 -16.213 1.00 85.62 101 TYR A CA 1
ATOM 752 C C . TYR A 1 101 ? 12.777 -0.303 -15.771 1.00 85.62 101 TYR A C 1
ATOM 754 O O . TYR A 1 101 ? 13.025 0.031 -14.605 1.00 85.62 101 TYR A O 1
ATOM 762 N N . PRO A 1 102 ? 12.289 0.587 -16.661 1.00 84.56 102 PRO A N 1
ATOM 763 C CA . PRO A 1 102 ? 12.259 2.031 -16.411 1.00 84.56 102 PRO A CA 1
ATOM 764 C C . PRO A 1 102 ? 11.190 2.469 -15.405 1.00 84.56 102 PRO A C 1
ATOM 766 O O . PRO A 1 102 ? 11.275 3.572 -14.873 1.00 84.56 102 PRO A O 1
ATOM 769 N N . LEU A 1 103 ? 10.193 1.623 -15.133 1.00 87.81 103 LEU A N 1
ATOM 770 C CA . LEU A 1 103 ? 9.084 1.954 -14.235 1.00 87.81 103 LEU A CA 1
ATOM 771 C C . LEU A 1 103 ? 9.236 1.336 -12.836 1.00 87.81 103 LEU A C 1
ATOM 773 O O . LEU A 1 103 ? 8.293 1.379 -12.050 1.00 87.81 103 LEU A O 1
ATOM 777 N N . THR A 1 104 ? 10.414 0.791 -12.509 1.00 87.38 104 THR A N 1
ATOM 778 C CA . THR A 1 104 ? 10.692 0.159 -11.210 1.00 87.38 104 THR A CA 1
ATOM 779 C C . THR A 1 104 ? 10.395 1.117 -10.052 1.00 87.38 104 THR A C 1
ATOM 781 O O . THR A 1 104 ? 11.058 2.143 -9.889 1.00 87.38 104 THR A O 1
ATOM 784 N N . ASN A 1 105 ? 9.432 0.763 -9.201 1.00 88.06 105 ASN A N 1
ATOM 785 C CA . ASN A 1 105 ? 9.135 1.486 -7.967 1.00 88.06 105 ASN A CA 1
ATOM 786 C C . ASN A 1 105 ? 8.729 0.541 -6.829 1.00 88.06 105 ASN A C 1
ATOM 788 O O . ASN A 1 105 ? 8.564 -0.658 -7.023 1.00 88.06 105 ASN A O 1
ATOM 792 N N . CYS A 1 106 ? 8.632 1.092 -5.621 1.00 87.00 106 CYS A N 1
ATOM 793 C CA . CYS A 1 106 ? 8.143 0.384 -4.442 1.00 87.00 106 CYS A CA 1
ATOM 794 C C . CYS A 1 106 ? 7.249 1.313 -3.616 1.00 87.00 106 CYS A C 1
ATOM 796 O O . CYS A 1 106 ? 7.005 2.463 -3.991 1.00 87.00 106 CYS A O 1
ATOM 798 N N . THR A 1 107 ? 6.813 0.861 -2.444 1.00 83.69 107 THR A N 1
ATOM 799 C CA . THR A 1 107 ? 6.011 1.683 -1.528 1.00 83.69 107 THR A CA 1
ATOM 800 C C . THR A 1 107 ? 6.703 2.982 -1.105 1.00 83.69 107 THR A C 1
ATOM 802 O O . THR A 1 107 ? 6.009 3.946 -0.811 1.00 83.69 107 THR A O 1
ATOM 805 N N . HIS A 1 108 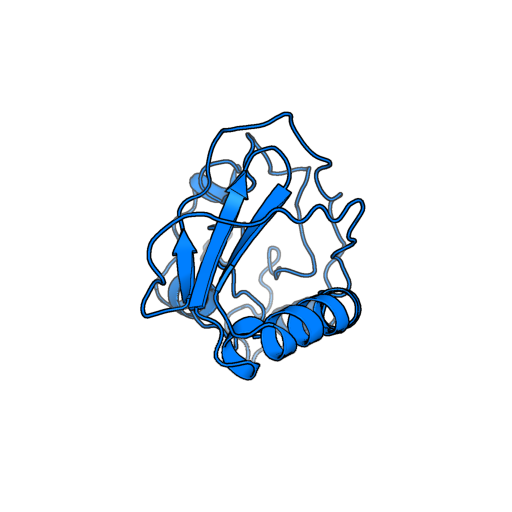? 8.036 3.076 -1.186 1.00 86.38 108 HIS A N 1
ATOM 806 C CA . HIS A 1 108 ? 8.821 4.252 -0.783 1.00 86.38 108 HIS A CA 1
ATOM 807 C C . HIS A 1 108 ? 9.159 5.253 -1.904 1.00 86.38 108 HIS A C 1
ATOM 809 O O . HIS A 1 108 ? 9.795 6.267 -1.623 1.00 86.38 108 HIS A O 1
ATOM 815 N N . CYS A 1 109 ? 8.829 4.980 -3.170 1.00 88.94 109 CYS A N 1
ATOM 816 C CA . CYS A 1 109 ? 9.158 5.884 -4.280 1.00 88.94 109 CYS A CA 1
ATOM 817 C C . CYS A 1 109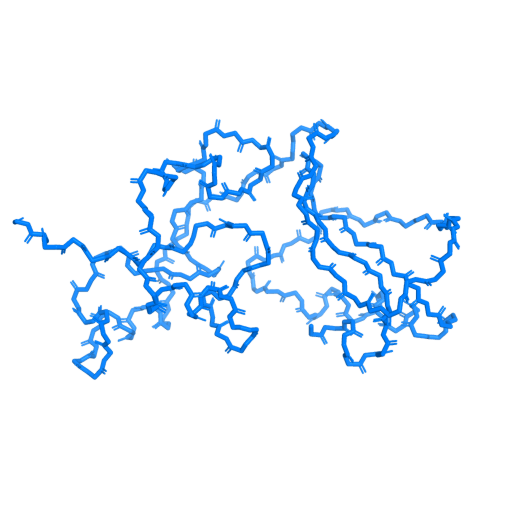 ? 8.208 5.740 -5.474 1.00 88.94 109 CYS A C 1
ATOM 819 O O . CYS A 1 109 ? 7.343 4.867 -5.489 1.00 88.94 109 CYS A O 1
ATOM 821 N N . GLY A 1 110 ? 8.431 6.537 -6.516 1.00 90.19 110 GLY A N 1
ATOM 822 C CA . GLY A 1 110 ? 7.683 6.476 -7.765 1.00 90.19 110 GLY A CA 1
ATOM 823 C C . GLY A 1 110 ? 6.485 7.425 -7.791 1.00 90.19 110 GLY A C 1
ATOM 824 O O . GLY A 1 110 ? 6.311 8.243 -6.879 1.00 90.19 110 GLY A O 1
ATOM 825 N N . PRO A 1 111 ? 5.669 7.335 -8.851 1.00 90.12 111 PRO A N 1
ATOM 826 C CA . PRO A 1 111 ? 4.515 8.201 -9.016 1.00 90.12 111 PRO A CA 1
ATOM 827 C C . PRO A 1 111 ? 3.452 7.922 -7.945 1.00 90.12 111 PRO A C 1
ATOM 829 O O . PRO A 1 111 ? 3.258 6.785 -7.501 1.00 90.12 111 PRO A O 1
ATOM 832 N N . ARG A 1 112 ? 2.785 8.991 -7.518 1.00 87.88 112 ARG A N 1
ATOM 833 C CA . ARG A 1 112 ? 1.683 9.022 -6.557 1.00 87.88 112 ARG A CA 1
ATOM 834 C C . ARG A 1 112 ? 0.614 9.953 -7.120 1.00 87.88 112 ARG A C 1
ATOM 836 O O . ARG A 1 112 ? -0.259 9.502 -7.855 1.00 87.88 112 ARG A O 1
ATOM 843 N N . TYR A 1 113 ? 0.737 11.253 -6.860 1.00 88.44 113 TYR A N 1
ATOM 844 C CA . TYR A 1 113 ? -0.191 12.272 -7.341 1.00 88.44 113 TYR A CA 1
ATOM 845 C C . TYR A 1 113 ? -0.411 12.228 -8.858 1.00 88.44 113 TYR A C 1
ATOM 847 O O . TYR A 1 113 ? -1.543 12.338 -9.312 1.00 88.44 113 TYR A O 1
ATOM 855 N N . SER A 1 114 ? 0.642 12.012 -9.647 1.00 90.88 114 SER A N 1
ATOM 856 C CA . SER A 1 114 ? 0.536 12.002 -11.114 1.00 90.88 114 SER A CA 1
ATOM 857 C C . SER A 1 114 ? -0.295 10.856 -11.701 1.00 90.88 114 SER A C 1
ATOM 859 O O . SER A 1 114 ? -0.678 10.935 -12.867 1.00 90.88 114 SER A O 1
ATOM 861 N N . ILE A 1 115 ? -0.568 9.796 -10.933 1.00 90.38 115 ILE A N 1
ATOM 862 C CA . ILE A 1 115 ? -1.274 8.599 -11.418 1.00 90.38 115 ILE A CA 1
ATOM 863 C C . ILE A 1 115 ? -2.599 8.341 -10.705 1.00 90.38 115 ILE A C 1
ATOM 865 O O . ILE A 1 115 ? -3.279 7.378 -11.051 1.00 90.38 115 ILE A O 1
ATOM 869 N N . ILE A 1 116 ? -2.966 9.150 -9.708 1.00 88.56 116 ILE A N 1
ATOM 870 C CA . ILE A 1 116 ? -4.227 8.977 -8.987 1.00 88.56 116 ILE A CA 1
ATOM 871 C C . ILE A 1 116 ? -5.400 9.502 -9.821 1.00 88.56 116 ILE A C 1
ATOM 873 O O . ILE A 1 116 ? -5.351 10.604 -10.361 1.00 88.56 116 ILE A O 1
ATOM 877 N N . GLU A 1 117 ? -6.472 8.720 -9.900 1.00 90.75 117 GLU A N 1
ATOM 87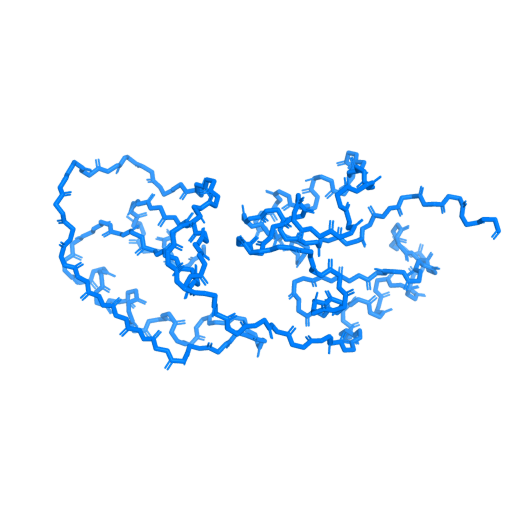8 C CA . GLU A 1 117 ? -7.709 9.090 -10.599 1.00 90.75 117 GLU A CA 1
ATOM 879 C C . GLU A 1 117 ? -8.860 9.320 -9.611 1.00 90.75 117 GLU A C 1
ATOM 881 O O . GLU A 1 117 ? -9.712 10.180 -9.836 1.00 90.75 117 GLU A O 1
ATOM 886 N N . ALA A 1 118 ? -8.868 8.600 -8.482 1.00 87.88 118 ALA A N 1
ATOM 887 C CA . ALA A 1 118 ? -9.833 8.784 -7.401 1.00 87.88 118 ALA A CA 1
ATOM 888 C C . ALA A 1 118 ? -9.267 8.377 -6.027 1.00 87.88 118 ALA A C 1
ATOM 890 O O . ALA A 1 118 ? -8.240 7.709 -5.922 1.00 87.88 118 ALA A O 1
ATOM 891 N N . LEU A 1 119 ? -9.965 8.775 -4.957 1.00 84.88 119 LEU A N 1
ATOM 892 C CA . LEU A 1 119 ? -9.721 8.310 -3.587 1.00 84.88 119 LEU A CA 1
ATOM 893 C C . LEU A 1 119 ? -10.832 7.347 -3.137 1.00 84.88 119 LEU A C 1
ATOM 895 O O . LEU A 1 119 ? -12.002 7.560 -3.494 1.00 84.88 119 LEU A O 1
ATOM 899 N N . PRO A 1 120 ? -10.521 6.334 -2.309 1.00 82.19 120 PRO A N 1
ATOM 900 C CA . PRO A 1 120 ? -9.257 6.066 -1.599 1.00 82.19 120 PRO A CA 1
ATOM 901 C C . PRO A 1 120 ? -8.114 5.596 -2.514 1.00 82.19 120 PRO A C 1
ATOM 903 O O . PRO A 1 120 ? -8.360 5.078 -3.603 1.00 82.19 120 PRO A O 1
ATOM 906 N N . TYR A 1 121 ? -6.865 5.807 -2.078 1.00 80.50 121 TYR A N 1
ATOM 907 C CA . TYR A 1 121 ? -5.674 5.444 -2.852 1.00 80.50 121 TYR A CA 1
ATOM 908 C C . TYR A 1 121 ? -5.548 3.922 -2.960 1.00 80.50 121 TYR A C 1
ATOM 910 O O . TYR A 1 121 ? -5.251 3.230 -1.984 1.00 80.50 121 TYR A O 1
ATOM 918 N N . ASP A 1 122 ? -5.815 3.430 -4.164 1.00 80.75 122 ASP A N 1
ATOM 919 C CA . ASP A 1 122 ? -5.935 2.019 -4.511 1.00 80.75 122 ASP A CA 1
ATOM 920 C C . ASP A 1 122 ? -5.629 1.869 -6.015 1.00 80.75 122 ASP A C 1
ATOM 922 O O . ASP A 1 122 ? -5.898 2.798 -6.776 1.00 80.75 122 ASP A O 1
ATOM 926 N N . ARG A 1 123 ? -5.088 0.742 -6.498 1.00 84.81 123 ARG A N 1
ATOM 927 C CA . ARG A 1 123 ? -4.679 0.570 -7.918 1.00 84.81 123 ARG A CA 1
ATOM 928 C C . ARG A 1 123 ? -5.865 0.717 -8.829 1.00 84.81 123 ARG A C 1
ATOM 930 O O . ARG A 1 123 ? -5.706 1.302 -9.894 1.00 84.81 123 ARG A O 1
ATOM 937 N N . ALA A 1 124 ? -7.023 0.220 -8.398 1.00 86.38 124 ALA A N 1
ATOM 938 C CA . ALA A 1 124 ? -8.286 0.367 -9.110 1.00 86.38 124 ALA A CA 1
ATOM 939 C C . ALA A 1 124 ? -8.663 1.840 -9.355 1.00 86.38 124 ALA A C 1
ATOM 941 O O . ALA A 1 124 ? -9.367 2.128 -10.313 1.00 86.38 124 ALA A O 1
ATOM 942 N N . ASN A 1 125 ? -8.148 2.758 -8.531 1.00 87.56 125 ASN A N 1
ATOM 943 C CA . ASN A 1 125 ? -8.388 4.198 -8.594 1.00 87.56 125 ASN A CA 1
ATOM 944 C C . ASN A 1 125 ? -7.157 4.979 -9.101 1.00 87.56 125 ASN A C 1
ATOM 946 O O . ASN A 1 125 ? -6.986 6.159 -8.785 1.00 87.56 125 ASN A O 1
ATOM 950 N N . THR A 1 126 ? -6.271 4.325 -9.853 1.00 88.75 126 THR A N 1
ATOM 951 C CA . THR A 1 126 ? -5.089 4.936 -10.482 1.00 88.75 126 THR A CA 1
ATOM 952 C C . THR A 1 126 ? -5.008 4.513 -11.938 1.00 88.75 126 THR A C 1
ATOM 954 O O . THR A 1 126 ? -5.488 3.436 -12.281 1.00 88.75 126 THR A O 1
ATOM 957 N N . SER A 1 127 ? -4.265 5.246 -12.765 1.00 91.25 127 SER A N 1
ATOM 958 C CA . SER A 1 127 ? -4.012 4.861 -14.165 1.00 91.25 127 SER A CA 1
ATOM 959 C C . SER A 1 127 ? -3.359 3.474 -14.321 1.00 91.25 127 SER A C 1
ATOM 961 O O . SER A 1 127 ? -3.417 2.854 -15.386 1.00 91.25 127 SER A O 1
ATOM 963 N N . MET A 1 128 ? -2.797 2.921 -13.239 1.00 88.25 128 MET A N 1
ATOM 964 C CA . MET A 1 128 ? -2.258 1.562 -13.191 1.00 88.25 128 MET A CA 1
ATOM 965 C C . MET A 1 128 ? -3.325 0.458 -13.219 1.00 88.25 128 MET A C 1
ATOM 967 O O . MET A 1 128 ? -2.962 -0.711 -13.406 1.00 88.25 128 MET A O 1
ATOM 971 N N . HIS A 1 129 ? -4.613 0.792 -13.070 1.00 87.69 129 HIS A N 1
ATOM 972 C CA . HIS A 1 129 ? -5.726 -0.159 -13.153 1.00 87.69 129 HIS A CA 1
ATOM 973 C C . HIS A 1 129 ? -5.777 -0.880 -14.513 1.00 87.69 129 HIS A C 1
ATOM 975 O O . HIS A 1 129 ? -6.213 -2.026 -14.592 1.00 87.69 129 HIS A O 1
ATOM 981 N N . SER A 1 130 ? -5.288 -0.236 -15.579 1.00 89.62 130 SER A N 1
ATOM 982 C CA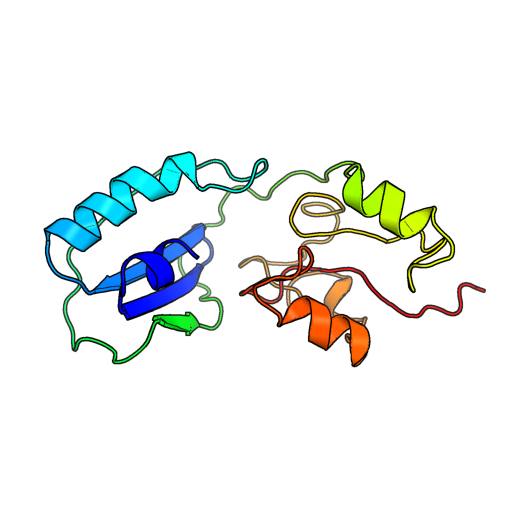 . SER A 1 130 ? -5.277 -0.778 -16.945 1.00 89.62 130 SER A CA 1
ATOM 983 C C . SER A 1 130 ? -4.175 -1.821 -17.197 1.00 89.62 130 SER A C 1
ATOM 985 O O . SER A 1 130 ? -4.135 -2.429 -18.264 1.00 89.62 130 SER A O 1
ATOM 987 N N . PHE A 1 131 ? -3.284 -2.050 -16.226 1.00 86.44 131 PHE A N 1
ATOM 988 C CA . PHE A 1 131 ? -2.146 -2.965 -16.347 1.00 86.44 131 PHE A CA 1
ATOM 989 C C . PHE A 1 131 ? -2.247 -4.072 -15.286 1.00 86.44 131 PHE A C 1
ATOM 991 O O . PHE A 1 131 ? -1.776 -3.879 -14.166 1.00 86.44 131 PHE A O 1
ATOM 998 N N . PRO A 1 132 ? -2.876 -5.223 -15.564 1.00 84.69 132 PRO A N 1
ATOM 999 C CA . PRO A 1 132 ? -2.986 -6.294 -14.573 1.00 84.69 132 PRO A CA 1
ATOM 1000 C C . PRO A 1 132 ? -1.600 -6.808 -14.147 1.00 84.69 132 PRO A C 1
ATOM 1002 O O . PRO A 1 132 ? -0.673 -6.866 -14.956 1.00 84.69 132 PRO A O 1
ATOM 1005 N N . LEU A 1 133 ? -1.455 -7.159 -12.865 1.00 82.25 133 LEU A N 1
ATOM 1006 C CA . LEU A 1 133 ? -0.221 -7.753 -12.342 1.00 82.25 133 LEU A CA 1
ATOM 1007 C C . LEU A 1 133 ? -0.034 -9.153 -12.940 1.00 82.25 133 LEU A C 1
ATOM 1009 O O . LEU A 1 133 ? -0.980 -9.937 -12.978 1.00 82.25 133 LEU A O 1
ATOM 1013 N N . CYS A 1 134 ? 1.185 -9.477 -13.375 1.00 84.56 134 CYS A N 1
ATOM 1014 C CA . CYS A 1 134 ? 1.546 -10.865 -13.662 1.00 84.56 134 CYS A CA 1
ATOM 1015 C C . CYS A 1 134 ? 1.805 -11.633 -12.355 1.00 84.56 134 CYS A C 1
ATOM 1017 O O . CYS A 1 134 ? 1.971 -11.022 -11.298 1.00 84.56 134 CYS A O 1
ATOM 1019 N N . ASP A 1 135 ? 1.909 -12.961 -12.428 1.00 85.06 135 ASP A N 1
ATOM 1020 C CA . ASP A 1 135 ? 2.049 -13.826 -11.247 1.00 85.06 135 ASP A CA 1
ATOM 1021 C C . ASP A 1 135 ? 3.250 -13.463 -10.360 1.00 85.06 135 ASP A C 1
ATOM 1023 O O . ASP A 1 135 ? 3.145 -13.461 -9.135 1.00 85.06 135 ASP A O 1
ATOM 1027 N N . VAL A 1 136 ? 4.383 -13.092 -10.967 1.00 83.06 136 VAL A N 1
ATOM 1028 C CA . VAL A 1 136 ? 5.587 -12.665 -10.231 1.00 83.06 136 VAL A CA 1
ATOM 1029 C C . VAL A 1 136 ? 5.310 -11.387 -9.445 1.00 83.06 136 VAL A C 1
ATOM 1031 O O . VAL A 1 136 ? 5.623 -11.293 -8.261 1.00 83.06 136 VAL A O 1
ATOM 1034 N N . CYS A 1 137 ? 4.679 -10.412 -10.096 1.00 81.31 137 CYS A N 1
ATOM 1035 C CA . CYS A 1 137 ? 4.400 -9.123 -9.481 1.00 81.31 137 CYS A CA 1
ATOM 1036 C C . CYS A 1 137 ? 3.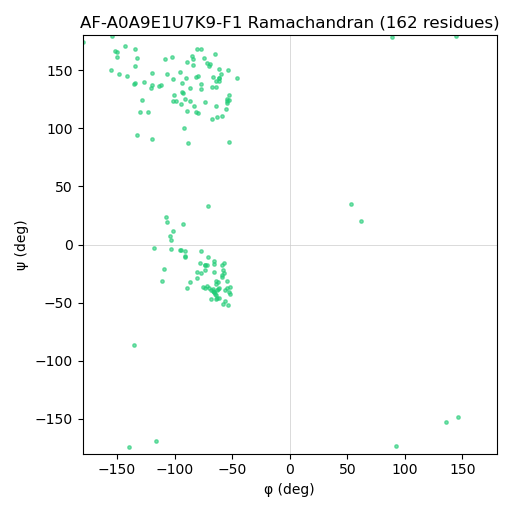328 -9.261 -8.405 1.00 81.31 137 CYS A C 1
ATOM 1038 O O . CYS A 1 137 ? 3.445 -8.638 -7.360 1.00 81.31 137 CYS A O 1
ATOM 1040 N N . LEU A 1 138 ? 2.322 -10.111 -8.623 1.00 83.81 138 LEU A N 1
ATOM 1041 C CA . LEU A 1 138 ? 1.301 -10.420 -7.629 1.00 83.81 138 LEU A CA 1
ATOM 1042 C C . LEU A 1 138 ? 1.906 -11.095 -6.388 1.00 83.81 138 LEU A C 1
ATOM 1044 O O . LEU A 1 138 ? 1.518 -10.770 -5.266 1.00 83.81 138 LEU A O 1
ATOM 1048 N N . ALA A 1 139 ? 2.887 -11.984 -6.569 1.00 83.69 139 ALA A N 1
ATOM 1049 C CA . ALA A 1 139 ? 3.597 -12.611 -5.458 1.00 83.69 139 ALA A CA 1
ATOM 1050 C C . ALA A 1 139 ? 4.391 -11.588 -4.626 1.00 83.69 139 ALA A C 1
ATOM 1052 O O . ALA A 1 139 ? 4.317 -11.614 -3.400 1.00 83.69 139 ALA A O 1
ATOM 1053 N N . GLU A 1 140 ? 5.097 -10.647 -5.264 1.00 82.44 140 GLU A N 1
ATOM 1054 C CA . GLU A 1 140 ? 5.779 -9.550 -4.554 1.00 82.44 140 GLU A CA 1
ATOM 1055 C C . GLU A 1 140 ? 4.777 -8.597 -3.882 1.00 82.44 140 GLU A C 1
ATOM 1057 O O . GLU A 1 140 ? 4.985 -8.143 -2.759 1.00 82.44 140 GLU A O 1
ATOM 1062 N N . PHE A 1 141 ? 3.657 -8.320 -4.550 1.00 78.69 141 PHE A N 1
ATOM 1063 C CA . PHE A 1 141 ? 2.608 -7.419 -4.078 1.00 78.69 141 PHE A CA 1
ATOM 1064 C C . PHE A 1 141 ? 1.920 -7.896 -2.801 1.00 78.69 141 PHE A C 1
ATOM 1066 O O . PHE A 1 141 ? 1.522 -7.080 -1.975 1.00 78.69 141 PHE A O 1
ATOM 1073 N N . THR A 1 142 ? 1.780 -9.215 -2.650 1.00 79.81 142 THR A N 1
ATOM 1074 C CA . THR A 1 142 ? 1.026 -9.859 -1.563 1.00 79.81 142 THR A CA 1
ATOM 1075 C C . THR A 1 142 ? 1.910 -10.442 -0.460 1.00 79.81 142 THR A C 1
ATOM 1077 O O . THR A 1 142 ? 1.387 -10.915 0.546 1.00 79.81 142 THR A O 1
ATOM 1080 N N . ASN A 1 143 ? 3.239 -10.393 -0.601 1.00 82.62 143 ASN A N 1
ATOM 1081 C CA . ASN A 1 143 ? 4.183 -10.921 0.385 1.00 82.62 143 ASN A CA 1
ATOM 1082 C C . ASN A 1 143 ? 4.568 -9.867 1.442 1.00 82.62 143 ASN A C 1
ATOM 1084 O O . ASN A 1 143 ? 5.312 -8.954 1.100 1.00 82.62 143 ASN A O 1
ATOM 1088 N N . PRO A 1 144 ? 4.224 -10.034 2.736 1.00 76.50 144 PRO A N 1
ATOM 1089 C CA . PRO A 1 144 ? 4.513 -9.046 3.781 1.00 76.50 144 PRO A CA 1
ATOM 1090 C C . PRO A 1 144 ? 5.980 -8.685 4.007 1.00 76.50 144 PRO A C 1
ATOM 1092 O O . PRO A 1 144 ? 6.280 -7.666 4.631 1.00 76.50 144 PRO A O 1
ATOM 1095 N N . ASN A 1 145 ? 6.888 -9.528 3.521 1.00 79.75 145 ASN A N 1
ATOM 1096 C CA . ASN A 1 145 ? 8.326 -9.326 3.633 1.00 79.75 145 ASN A CA 1
ATOM 1097 C C . ASN A 1 145 ? 8.937 -8.658 2.391 1.00 79.75 145 ASN A C 1
ATOM 1099 O O . ASN A 1 145 ? 10.133 -8.360 2.394 1.00 79.75 145 ASN A O 1
ATOM 1103 N N . ASP A 1 146 ? 8.154 -8.429 1.333 1.00 83.00 146 ASP A N 1
ATOM 1104 C CA . ASP A 1 146 ? 8.616 -7.697 0.157 1.00 83.00 146 ASP A CA 1
ATOM 1105 C C . ASP A 1 146 ? 8.494 -6.179 0.367 1.00 83.00 146 ASP A C 1
ATOM 1107 O O . ASP A 1 146 ? 7.674 -5.677 1.128 1.00 83.00 146 ASP A O 1
ATOM 1111 N N . ARG A 1 147 ? 9.320 -5.404 -0.332 1.00 78.81 147 ARG A N 1
ATOM 1112 C CA . ARG A 1 147 ? 9.278 -3.933 -0.308 1.00 78.81 147 ARG A CA 1
ATOM 1113 C C . ARG A 1 147 ? 8.192 -3.366 -1.221 1.00 78.81 147 ARG A C 1
ATOM 1115 O O . ARG A 1 147 ? 7.783 -2.218 -1.042 1.00 78.81 147 ARG A O 1
ATOM 1122 N N . CYS A 1 148 ? 7.792 -4.133 -2.231 1.00 78.94 148 CYS A N 1
ATOM 1123 C CA . CYS A 1 148 ? 6.646 -3.858 -3.090 1.00 78.94 148 CYS A CA 1
ATOM 1124 C C . CYS A 1 148 ? 5.328 -4.119 -2.360 1.00 78.94 148 CYS A C 1
ATOM 1126 O O . CYS A 1 148 ? 4.287 -3.630 -2.775 1.00 78.94 148 CYS A O 1
ATOM 1128 N N . PHE A 1 149 ? 5.373 -4.859 -1.262 1.00 71.88 149 PHE A N 1
ATOM 1129 C CA . PHE A 1 149 ? 4.192 -5.242 -0.534 1.00 71.88 149 PHE A CA 1
ATOM 1130 C C . PHE A 1 149 ? 3.293 -4.070 -0.168 1.00 71.88 149 PHE A C 1
ATOM 1132 O O . PHE A 1 149 ? 3.723 -3.091 0.448 1.00 71.88 149 PHE A O 1
ATOM 1139 N N . THR A 1 150 ? 2.021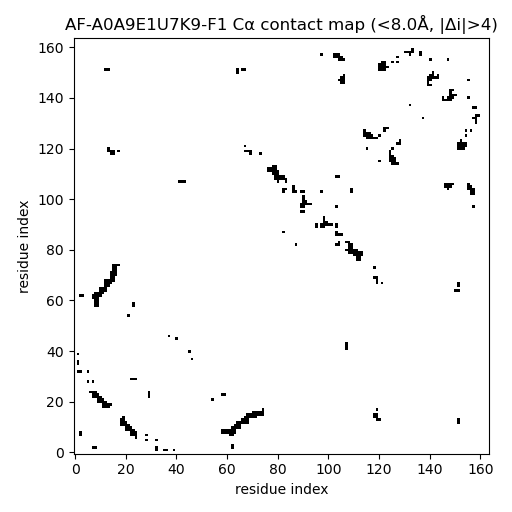 -4.214 -0.504 1.00 63.28 150 THR A N 1
ATOM 1140 C CA . THR A 1 150 ? 0.989 -3.283 -0.091 1.00 63.28 150 THR A CA 1
ATOM 1141 C C . THR A 1 150 ? -0.278 -4.040 0.257 1.00 63.28 150 THR A C 1
ATOM 1143 O O . THR A 1 150 ? -0.623 -5.059 -0.332 1.00 63.28 150 THR A O 1
ATOM 1146 N N . TYR A 1 151 ? -0.958 -3.512 1.261 1.00 55.91 151 TYR A N 1
ATOM 1147 C CA . TYR A 1 151 ? -2.163 -4.083 1.832 1.00 55.91 151 TYR A CA 1
ATOM 1148 C C . TYR A 1 151 ? -3.434 -3.579 1.120 1.00 55.91 151 TYR A C 1
ATOM 1150 O O . TYR A 1 151 ? -4.346 -4.355 0.863 1.00 55.91 151 TYR A O 1
ATOM 1158 N N . SER A 1 152 ? -3.465 -2.301 0.724 1.00 47.25 152 SER A N 1
ATOM 1159 C CA . SER A 1 152 ? -4.408 -1.786 -0.288 1.00 47.25 152 SER A CA 1
ATOM 1160 C C . SER A 1 152 ? -3.823 -2.050 -1.665 1.00 47.25 152 SER A C 1
ATOM 1162 O O . SER A 1 152 ? -2.597 -2.179 -1.758 1.00 47.25 152 SER A O 1
ATOM 1164 N N . GLN A 1 153 ? -4.602 -2.066 -2.751 1.00 45.81 153 GLN A N 1
ATOM 1165 C CA . GLN A 1 153 ? -3.977 -2.268 -4.052 1.00 45.81 153 GLN A CA 1
ATOM 1166 C C . GLN A 1 153 ? -3.147 -1.053 -4.500 1.00 45.81 153 GLN A C 1
ATOM 1168 O O . GLN A 1 153 ? -3.079 -0.792 -5.671 1.00 45.81 153 GLN A O 1
ATOM 1173 N N . SER A 1 154 ? -2.484 -0.270 -3.659 1.00 41.47 154 SER A N 1
ATOM 1174 C CA . SER A 1 154 ? -1.595 0.816 -4.091 1.00 41.47 154 SER A CA 1
ATOM 1175 C C . SER A 1 154 ? -0.636 0.406 -5.237 1.00 41.47 154 SER A C 1
ATOM 1177 O O . SER A 1 154 ? -0.149 -0.718 -5.266 1.00 41.47 154 SER A O 1
ATOM 1179 N N . PRO A 1 155 ? -0.329 1.283 -6.204 1.00 38.50 155 PRO A N 1
ATOM 1180 C CA . PRO A 1 155 ? 0.443 0.942 -7.391 1.00 38.50 155 PRO A CA 1
ATOM 1181 C C . PRO A 1 155 ? 1.867 0.506 -7.034 1.00 38.50 155 PRO A C 1
ATOM 1183 O O . PRO A 1 155 ? 2.721 1.313 -6.669 1.00 38.50 155 PRO A O 1
ATOM 1186 N N . VAL A 1 156 ? 2.126 -0.784 -7.220 1.00 42.34 156 VAL A N 1
ATOM 1187 C CA . VAL A 1 156 ? 3.442 -1.293 -7.599 1.00 42.34 156 VAL A CA 1
ATOM 1188 C C . VAL A 1 156 ? 3.426 -1.404 -9.109 1.00 42.34 156 VAL A C 1
ATOM 1190 O O . VAL A 1 156 ? 2.573 -2.092 -9.685 1.00 42.34 156 VAL A O 1
ATOM 1193 N N . ILE A 1 157 ? 4.339 -0.692 -9.761 1.00 43.56 157 ILE A N 1
ATOM 1194 C CA . ILE A 1 157 ? 4.547 -0.863 -11.194 1.00 43.56 157 ILE A CA 1
ATOM 1195 C C . ILE A 1 157 ? 5.632 -1.914 -11.373 1.00 43.56 157 ILE A C 1
ATOM 1197 O O . ILE A 1 157 ? 6.824 -1.636 -11.277 1.00 43.56 157 ILE A O 1
ATOM 1201 N N . ALA A 1 158 ? 5.190 -3.125 -11.661 1.00 40.56 158 ALA A N 1
ATOM 1202 C CA . ALA A 1 158 ? 5.973 -4.089 -12.397 1.00 40.56 158 ALA A CA 1
ATOM 1203 C C . ALA A 1 158 ? 5.023 -4.650 -13.456 1.00 40.56 158 ALA A C 1
ATOM 1205 O O . ALA A 1 158 ? 4.149 -5.473 -13.200 1.00 40.56 158 ALA A O 1
ATOM 1206 N N . VAL A 1 159 ? 5.096 -4.047 -14.634 1.00 37.31 159 VAL A N 1
ATOM 1207 C CA . VAL A 1 159 ? 4.501 -4.595 -15.848 1.00 37.31 159 VAL A CA 1
ATOM 1208 C C . VAL A 1 159 ? 5.631 -5.355 -16.542 1.00 37.31 159 VAL A C 1
ATOM 1210 O O . VAL A 1 159 ? 6.784 -4.931 -16.460 1.00 37.31 159 VAL A O 1
ATOM 1213 N N . ASP A 1 160 ? 5.321 -6.433 -17.255 1.00 39.88 160 ASP A N 1
ATOM 1214 C CA . ASP A 1 160 ? 6.142 -6.871 -18.387 1.00 39.88 160 ASP A CA 1
ATOM 1215 C C . ASP A 1 160 ? 5.617 -6.151 -19.636 1.00 39.88 160 ASP A C 1
ATOM 1217 O O . ASP A 1 160 ? 4.707 -6.650 -20.303 1.00 39.88 160 ASP A O 1
ATOM 1221 N N . PRO A 1 161 ? 6.093 -4.937 -19.961 1.00 40.38 161 PRO A N 1
ATOM 1222 C CA . PRO A 1 161 ? 6.044 -4.497 -21.319 1.00 40.38 161 PRO A CA 1
ATOM 1223 C C . PRO A 1 161 ? 7.279 -5.116 -21.966 1.00 40.38 161 PRO A C 1
ATOM 1225 O O . PRO A 1 161 ? 8.419 -4.747 -21.667 1.00 40.38 161 PRO A O 1
ATOM 1228 N N . LYS A 1 162 ? 7.061 -5.945 -22.979 1.00 32.84 162 LYS A N 1
ATOM 1229 C CA . LYS A 1 162 ? 7.885 -5.781 -24.172 1.00 32.84 162 LYS A CA 1
ATOM 1230 C C . LYS A 1 162 ? 7.760 -4.308 -24.575 1.00 32.84 162 LYS A C 1
ATOM 1232 O O . LYS A 1 162 ? 6.828 -3.933 -25.280 1.00 32.84 162 LYS A O 1
ATOM 1237 N N . LEU A 1 163 ? 8.626 -3.466 -24.010 1.00 33.44 163 LEU A N 1
ATOM 1238 C CA . LEU A 1 163 ? 8.886 -2.119 -24.479 1.00 33.44 163 LEU A CA 1
ATOM 1239 C C . LEU A 1 163 ? 9.363 -2.318 -25.910 1.00 33.44 163 LEU A C 1
ATOM 1241 O O . LEU A 1 163 ? 10.397 -2.949 -26.135 1.00 33.44 163 LEU A O 1
ATOM 1245 N N . ILE A 1 164 ? 8.524 -1.901 -26.851 1.00 35.19 164 ILE A N 1
ATOM 1246 C CA . ILE A 1 164 ? 8.933 -1.711 -28.239 1.00 35.19 164 ILE A CA 1
ATOM 1247 C C . ILE A 1 164 ? 9.978 -0.595 -28.249 1.00 35.19 164 ILE A C 1
ATOM 1249 O O . ILE A 1 164 ? 9.752 0.407 -27.530 1.00 35.19 164 ILE A O 1
#

Solvent-accessible surface area (backbone atoms only — not comparable to full-atom values): 9944 Å² total; per-residue (Å²): 110,75,49,64,77,58,73,36,21,29,36,38,30,35,28,20,63,42,79,48,74,48,79,47,68,57,74,68,49,52,53,48,46,67,64,44,48,79,80,67,51,57,94,82,58,76,87,88,76,88,85,87,79,89,84,85,81,81,82,55,94,49,65,44,73,49,78,66,40,82,51,74,60,82,53,90,72,57,68,61,37,71,72,38,71,70,40,50,49,39,24,70,37,82,88,37,96,46,41,75,40,91,65,52,38,29,77,80,23,30,79,38,53,88,40,58,75,45,73,30,79,27,19,84,27,21,70,57,51,83,56,75,67,46,74,70,44,44,52,38,30,72,31,90,88,41,68,44,33,46,83,51,58,48,74,56,50,55,72,91,66,86,75,124

pLDDT: mean 79.49, std 13.67, range [32.84, 93.75]